Protein AF-A0A522CJE6-F1 (afdb_monomer_lite)

Secondary structure (DSSP, 8-state):
--------HHHHHHHHHHTTS-HHHHHHHHHHHHHHHTTT--HHHHHHHHHHHHHHHHHHHHT-S-PPPHHHHHHHHHHHTT-

Radius of gyration: 21.95 Å; chains: 1; bounding box: 43×34×55 Å

Sequence (83 aa):
MRMETNMTQIAHKILEEIKALSPIERIELIDKIYQTFDSETDIEVEKAWADEAERRLVLHRNGDDTSISEEELFDKIAKDKMK

Structure (mmCIF, N/CA/C/O backbone):
data_AF-A0A522CJE6-F1
#
_entry.id   AF-A0A522CJE6-F1
#
loop_
_atom_site.group_PDB
_atom_site.id
_atom_site.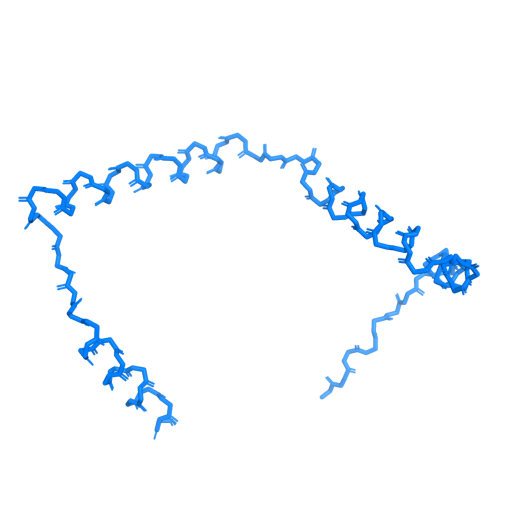type_symbol
_atom_site.label_atom_id
_atom_site.label_alt_id
_atom_site.label_comp_id
_atom_site.label_asym_id
_atom_site.label_entity_id
_atom_site.label_seq_id
_atom_site.pdbx_PDB_ins_code
_atom_site.Cartn_x
_atom_site.Cartn_y
_atom_site.Cartn_z
_atom_site.occupancy
_atom_site.B_iso_or_equiv
_atom_site.auth_seq_id
_atom_site.auth_comp_id
_atom_site.auth_asym_id
_atom_site.auth_atom_id
_atom_site.pdbx_PDB_model_num
ATOM 1 N N . MET A 1 1 ? 16.911 -9.833 17.741 1.00 35.47 1 MET A N 1
ATOM 2 C CA . MET A 1 1 ? 16.290 -8.838 18.639 1.00 35.47 1 MET A CA 1
ATOM 3 C C . MET A 1 1 ? 14.884 -8.586 18.120 1.00 35.47 1 MET A C 1
ATOM 5 O O . MET A 1 1 ? 14.754 -7.998 17.056 1.00 35.47 1 MET A O 1
ATOM 9 N N . ARG A 1 2 ? 13.845 -9.132 18.767 1.00 46.59 2 ARG A N 1
ATOM 10 C CA . ARG A 1 2 ? 12.468 -8.740 18.437 1.00 46.59 2 ARG A CA 1
ATOM 11 C C . ARG A 1 2 ? 12.320 -7.299 18.907 1.00 46.59 2 ARG A C 1
ATOM 13 O O . ARG A 1 2 ? 12.508 -7.037 20.089 1.00 46.59 2 ARG A O 1
ATOM 20 N N . MET A 1 3 ? 12.072 -6.376 17.988 1.00 43.06 3 MET A N 1
ATOM 21 C CA . MET A 1 3 ? 11.603 -5.053 18.369 1.00 43.06 3 MET A CA 1
ATOM 22 C C . MET A 1 3 ? 10.188 -5.238 18.906 1.00 43.06 3 MET A C 1
ATOM 24 O O . MET A 1 3 ? 9.247 -5.382 18.131 1.00 43.06 3 MET A O 1
ATOM 28 N N . GLU A 1 4 ? 10.045 -5.307 20.225 1.00 55.81 4 GLU A N 1
ATOM 29 C CA . GLU A 1 4 ? 8.745 -5.101 20.847 1.00 55.81 4 GLU A CA 1
ATOM 30 C C . GLU A 1 4 ? 8.359 -3.649 20.575 1.00 55.81 4 GLU A C 1
ATOM 32 O O . GLU A 1 4 ? 8.930 -2.707 21.124 1.00 55.81 4 GLU A O 1
ATOM 37 N N . THR A 1 5 ? 7.457 -3.463 19.618 1.00 60.03 5 THR A N 1
ATOM 38 C CA . THR A 1 5 ? 6.905 -2.155 19.290 1.00 60.03 5 THR A CA 1
ATOM 39 C C . THR A 1 5 ? 6.080 -1.712 20.491 1.00 60.03 5 THR A C 1
ATOM 41 O O . THR A 1 5 ? 5.055 -2.315 20.803 1.00 60.03 5 THR A O 1
ATOM 44 N N . ASN A 1 6 ? 6.549 -0.697 21.213 1.00 74.62 6 ASN A N 1
ATOM 45 C CA . ASN A 1 6 ? 5.845 -0.187 22.382 1.00 74.62 6 ASN A CA 1
ATOM 46 C C . ASN A 1 6 ? 4.600 0.581 21.909 1.00 74.62 6 ASN A C 1
ATOM 48 O O . ASN A 1 6 ? 4.680 1.743 21.513 1.00 74.62 6 ASN A O 1
ATOM 52 N N . MET A 1 7 ? 3.460 -0.109 21.851 1.00 84.56 7 MET A N 1
ATOM 53 C CA . MET A 1 7 ? 2.180 0.475 21.459 1.00 84.56 7 MET A CA 1
ATOM 54 C C . MET A 1 7 ? 1.681 1.436 22.542 1.00 84.56 7 MET A C 1
ATOM 56 O O . MET A 1 7 ? 1.744 1.145 23.736 1.00 84.56 7 MET A O 1
ATOM 60 N N . THR A 1 8 ? 1.107 2.567 22.135 1.00 93.38 8 THR A N 1
ATOM 61 C CA . THR A 1 8 ? 0.458 3.490 23.076 1.00 93.38 8 THR A CA 1
ATOM 62 C C . THR A 1 8 ? -0.746 2.824 23.753 1.00 93.38 8 THR A C 1
ATOM 64 O O . THR A 1 8 ? -1.296 1.835 23.258 1.00 93.38 8 THR A O 1
ATOM 67 N N . GLN A 1 9 ? -1.206 3.370 24.883 1.00 92.50 9 GLN A N 1
ATOM 68 C CA . GLN A 1 9 ? -2.435 2.891 25.537 1.00 92.50 9 GLN A CA 1
ATOM 69 C C . GLN A 1 9 ? -3.656 2.968 24.604 1.00 92.50 9 GLN A C 1
ATOM 71 O O . GLN A 1 9 ? -4.532 2.108 24.653 1.00 92.50 9 GLN A O 1
ATOM 76 N N . ILE A 1 10 ? -3.685 3.963 23.712 1.00 94.25 10 ILE A N 1
ATOM 77 C CA . ILE A 1 10 ? -4.733 4.124 22.699 1.00 94.25 10 ILE A CA 1
ATOM 78 C C . ILE A 1 10 ? -4.678 2.975 21.687 1.00 94.25 10 ILE A C 1
ATOM 80 O O . ILE A 1 10 ? -5.701 2.348 21.433 1.00 94.25 10 ILE A O 1
ATOM 84 N N . ALA A 1 11 ? -3.494 2.653 21.160 1.00 93.56 11 ALA A N 1
ATOM 85 C CA . ALA A 1 11 ? -3.329 1.559 20.204 1.00 93.56 11 ALA A CA 1
ATOM 86 C C . ALA A 1 11 ? -3.731 0.198 20.806 1.00 93.56 11 ALA A C 1
ATOM 88 O O . ALA A 1 11 ? -4.399 -0.591 20.142 1.00 93.56 11 ALA A O 1
ATOM 89 N N . HIS A 1 12 ? -3.414 -0.044 22.083 1.00 93.94 12 HIS A N 1
ATOM 90 C CA . HIS A 1 12 ? -3.878 -1.238 22.800 1.00 93.94 12 HIS A CA 1
ATOM 91 C C . HIS A 1 12 ? -5.404 -1.299 22.904 1.00 93.94 12 HIS A C 1
ATOM 93 O O . HIS A 1 12 ? -5.998 -2.336 22.622 1.00 93.94 12 HIS A O 1
ATOM 99 N N . LYS A 1 13 ? -6.048 -0.190 23.285 1.00 94.94 13 LYS A N 1
ATOM 100 C CA . LYS A 1 13 ? -7.509 -0.127 23.390 1.00 94.94 13 LYS A CA 1
ATOM 101 C C . LYS A 1 13 ? -8.182 -0.390 22.038 1.00 94.94 13 LYS A C 1
ATOM 103 O O . LYS A 1 13 ? -9.102 -1.197 21.973 1.00 94.94 13 LYS A O 1
ATOM 108 N N . ILE A 1 14 ? -7.683 0.234 20.970 1.00 94.50 14 ILE A N 1
ATOM 109 C CA . ILE A 1 14 ? -8.176 0.019 19.602 1.00 94.50 14 ILE A CA 1
ATOM 110 C C . ILE A 1 14 ? -8.042 -1.457 19.211 1.00 94.50 14 ILE A C 1
ATOM 112 O O . ILE A 1 14 ? -8.989 -2.039 18.691 1.00 94.50 14 ILE A O 1
ATOM 116 N N . LEU A 1 15 ? -6.903 -2.093 19.503 1.00 93.44 15 LEU A N 1
ATOM 117 C CA . LEU A 1 15 ? -6.699 -3.509 19.197 1.00 93.44 15 LEU A CA 1
ATOM 118 C C . LEU A 1 15 ? -7.722 -4.414 19.901 1.00 93.44 15 LEU A C 1
ATOM 120 O O . LEU A 1 15 ? -8.213 -5.361 19.289 1.00 93.44 15 LEU A O 1
ATOM 124 N N . GLU A 1 16 ? -8.054 -4.136 21.164 1.00 94.81 16 GLU A N 1
ATOM 125 C CA . GLU A 1 16 ? -9.084 -4.898 21.878 1.00 94.81 16 GLU A CA 1
ATOM 126 C C . GLU A 1 16 ? -10.486 -4.671 21.295 1.00 94.81 16 GLU A C 1
ATOM 128 O O . GLU A 1 16 ? -11.234 -5.633 21.122 1.00 94.81 16 GLU A O 1
ATOM 133 N N . GLU A 1 17 ? -10.832 -3.440 20.916 1.00 95.75 17 GLU A N 1
ATOM 134 C CA . GLU A 1 17 ? -12.129 -3.128 20.299 1.00 95.75 17 GLU A CA 1
ATOM 135 C C . GLU A 1 17 ? -12.288 -3.789 18.918 1.00 95.75 17 GLU A C 1
ATOM 137 O O . GLU A 1 17 ? -13.340 -4.352 18.612 1.00 95.75 17 GLU A O 1
ATOM 142 N N . ILE A 1 18 ? -11.220 -3.838 18.113 1.00 95.62 18 ILE A N 1
ATOM 143 C CA . ILE A 1 18 ? -11.220 -4.493 16.793 1.00 95.62 18 ILE A CA 1
ATOM 144 C C . ILE A 1 18 ? -11.539 -5.993 16.899 1.00 95.62 18 ILE A C 1
ATOM 146 O O . ILE A 1 18 ? -12.163 -6.562 15.999 1.00 95.62 18 ILE A O 1
ATOM 150 N N . LYS A 1 19 ? -11.166 -6.659 18.001 1.00 92.75 19 LYS A N 1
ATOM 151 C CA . LYS A 1 19 ? -11.481 -8.085 18.210 1.00 92.75 19 LYS A CA 1
ATOM 152 C C . LYS A 1 19 ? -12.977 -8.357 18.382 1.00 92.75 19 LYS A C 1
ATOM 154 O O . LYS A 1 19 ? -13.381 -9.505 18.196 1.00 92.75 19 LYS A O 1
ATOM 159 N N . ALA A 1 20 ? -13.786 -7.354 18.718 1.00 96.44 20 ALA A N 1
ATOM 160 C CA . ALA A 1 20 ? -15.239 -7.494 18.806 1.00 96.44 20 ALA A CA 1
ATOM 161 C C . ALA A 1 20 ? -15.932 -7.373 17.438 1.00 96.44 20 ALA A C 1
ATOM 163 O O . ALA A 1 20 ? -17.064 -7.825 17.287 1.00 96.44 20 ALA A O 1
ATOM 164 N N . LEU A 1 21 ? -15.251 -6.805 16.439 1.00 97.44 21 LEU A N 1
ATOM 165 C CA . LEU A 1 21 ? -15.783 -6.636 15.090 1.00 97.44 21 LEU A CA 1
ATOM 166 C C . LEU A 1 21 ? -15.874 -7.969 14.348 1.00 97.44 21 LEU A C 1
ATOM 168 O O . LEU A 1 21 ? -15.042 -8.870 14.545 1.00 97.44 21 LEU A O 1
ATOM 172 N N . SER A 1 22 ? -16.840 -8.064 13.437 1.00 98.06 22 SER A N 1
ATOM 173 C CA . SER A 1 22 ? -16.918 -9.157 12.471 1.00 98.06 22 SER A CA 1
ATOM 174 C C . SER A 1 22 ? -15.715 -9.139 11.513 1.00 98.06 22 SER A C 1
ATOM 176 O O . SER A 1 22 ? -15.073 -8.103 11.331 1.00 98.06 22 SER A O 1
ATOM 178 N N . PRO A 1 23 ? -15.389 -10.266 10.851 1.00 96.81 23 PRO A N 1
ATOM 179 C CA . PRO A 1 23 ? -14.297 -10.301 9.879 1.00 96.81 23 PRO A CA 1
ATOM 180 C C . PRO A 1 23 ? -14.415 -9.253 8.760 1.00 96.81 23 PRO A C 1
ATOM 182 O O . PRO A 1 23 ? -13.397 -8.708 8.348 1.00 96.81 23 PRO A O 1
ATOM 185 N N . ILE A 1 24 ? -15.634 -8.943 8.300 1.00 97.62 24 ILE A N 1
ATOM 186 C CA . ILE A 1 24 ? -15.868 -7.955 7.234 1.00 97.62 24 ILE A CA 1
ATOM 187 C C . ILE A 1 24 ? -15.541 -6.545 7.729 1.00 97.62 24 ILE A C 1
ATOM 189 O O . ILE A 1 24 ? -14.750 -5.850 7.101 1.00 97.62 24 ILE A O 1
ATOM 193 N N . GLU A 1 25 ? -16.055 -6.155 8.896 1.00 97.56 25 GLU A N 1
ATOM 194 C CA . GLU A 1 25 ? -15.773 -4.840 9.491 1.00 97.56 25 GLU A CA 1
ATOM 195 C C . GLU A 1 25 ? -14.275 -4.640 9.760 1.00 97.56 25 GLU A C 1
ATOM 197 O O . GLU A 1 25 ? -13.752 -3.540 9.595 1.00 97.56 25 GLU A O 1
ATOM 202 N N . ARG A 1 26 ? -13.551 -5.706 10.132 1.00 96.75 26 ARG A N 1
ATOM 203 C CA . ARG A 1 26 ? -12.089 -5.636 10.285 1.00 96.75 26 ARG A CA 1
ATOM 204 C C . ARG A 1 26 ? -11.389 -5.356 8.961 1.00 96.75 26 ARG A C 1
ATOM 206 O O . ARG A 1 26 ? -10.458 -4.560 8.949 1.00 96.75 26 ARG A O 1
ATOM 213 N N . ILE A 1 27 ? -11.813 -5.999 7.873 1.00 96.75 27 ILE A N 1
ATOM 214 C CA . ILE A 1 27 ? -11.247 -5.771 6.534 1.00 96.75 27 ILE A CA 1
ATOM 215 C C . ILE A 1 27 ? -11.509 -4.328 6.094 1.00 96.75 27 ILE A C 1
ATOM 217 O O . ILE A 1 27 ? -10.575 -3.643 5.682 1.00 96.75 27 ILE A O 1
ATOM 221 N N . GLU A 1 28 ? -12.743 -3.843 6.247 1.00 96.69 28 GLU A N 1
ATOM 222 C CA . GLU A 1 28 ? -13.097 -2.455 5.924 1.00 96.69 28 GLU A CA 1
ATOM 223 C C . GLU A 1 28 ? -12.283 -1.445 6.742 1.00 96.69 28 GLU A C 1
ATOM 225 O O . GLU A 1 28 ? -11.840 -0.421 6.221 1.00 96.69 28 GLU A O 1
ATOM 230 N N . LEU A 1 29 ? -12.055 -1.724 8.028 1.00 95.88 29 LEU A N 1
ATOM 231 C CA . LEU A 1 29 ? -11.256 -0.855 8.884 1.00 95.88 29 LEU A CA 1
ATOM 232 C C . LEU A 1 29 ? -9.772 -0.864 8.497 1.00 95.88 29 LEU A C 1
ATOM 234 O O . LEU A 1 29 ? -9.143 0.191 8.526 1.00 95.88 29 LEU A O 1
ATOM 238 N N . ILE A 1 30 ? -9.217 -2.021 8.121 1.00 94.69 30 ILE A N 1
ATOM 239 C CA . ILE A 1 30 ? -7.838 -2.122 7.622 1.00 94.69 30 ILE A CA 1
ATOM 240 C C . ILE A 1 30 ? -7.658 -1.253 6.376 1.00 94.69 30 ILE A C 1
ATOM 242 O O . ILE A 1 30 ? -6.688 -0.504 6.317 1.00 94.69 30 ILE A O 1
ATOM 246 N N . ASP A 1 31 ? -8.593 -1.308 5.426 1.00 92.50 31 ASP A N 1
ATOM 247 C CA . ASP A 1 31 ? -8.543 -0.491 4.207 1.00 92.50 31 ASP A CA 1
ATOM 248 C C . ASP A 1 31 ? -8.565 1.011 4.530 1.00 92.50 31 ASP A C 1
ATOM 250 O O . ASP A 1 31 ? -7.716 1.777 4.076 1.00 92.50 31 ASP A O 1
ATOM 254 N N . LYS A 1 32 ? -9.460 1.435 5.429 1.00 92.19 32 LYS A N 1
ATOM 255 C CA . LYS A 1 32 ? -9.517 2.835 5.875 1.00 92.19 32 LYS A CA 1
ATOM 256 C C . LYS A 1 32 ? -8.253 3.285 6.600 1.00 92.19 32 LYS A C 1
ATOM 258 O O . LYS A 1 32 ? -7.818 4.412 6.396 1.00 92.19 32 LYS A O 1
ATOM 263 N N . ILE A 1 33 ? -7.665 2.435 7.447 1.00 92.12 33 ILE A N 1
ATOM 264 C CA . ILE A 1 33 ? -6.386 2.732 8.109 1.00 92.12 33 ILE A CA 1
ATOM 265 C C . ILE A 1 33 ? -5.278 2.848 7.063 1.00 92.12 33 ILE A C 1
ATOM 267 O O . ILE A 1 33 ? -4.493 3.791 7.127 1.00 92.12 33 ILE A O 1
ATOM 271 N N . TYR A 1 34 ? -5.233 1.940 6.089 1.00 88.75 34 TYR A N 1
ATOM 272 C CA . TYR A 1 34 ? -4.247 1.974 5.014 1.00 88.75 34 TYR A CA 1
ATOM 273 C C . TYR A 1 34 ? -4.320 3.288 4.225 1.00 88.75 34 TYR A C 1
ATOM 275 O O . TYR A 1 34 ? -3.296 3.934 4.030 1.00 88.75 34 TYR A O 1
ATOM 283 N N . GLN A 1 35 ? -5.526 3.765 3.910 1.00 85.75 35 GLN A N 1
ATOM 284 C CA . GLN A 1 35 ? -5.735 5.062 3.251 1.00 85.75 35 GLN A CA 1
ATOM 285 C C . GLN A 1 35 ? -5.210 6.263 4.061 1.00 85.75 35 GLN A C 1
ATOM 287 O O . GLN A 1 35 ? -4.907 7.302 3.485 1.00 85.75 35 GLN A O 1
ATOM 292 N N . THR A 1 36 ? -5.061 6.153 5.389 1.00 85.75 36 THR A N 1
ATOM 293 C CA . THR A 1 36 ? -4.456 7.237 6.191 1.00 85.75 36 THR A CA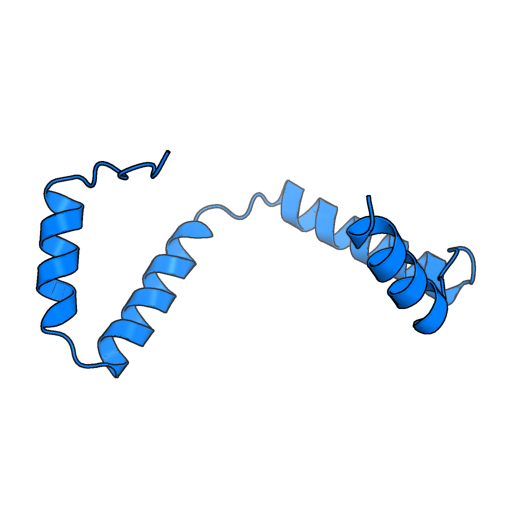 1
ATOM 294 C C . THR A 1 36 ? -2.951 7.377 5.974 1.00 85.75 36 THR A C 1
ATOM 296 O O . THR A 1 36 ? -2.391 8.439 6.256 1.00 85.75 36 THR A O 1
ATOM 299 N N . PHE A 1 37 ? -2.289 6.332 5.469 1.00 83.81 37 PHE A N 1
ATOM 300 C CA . PHE A 1 37 ? -0.858 6.379 5.168 1.00 83.81 37 PHE A CA 1
ATOM 301 C C . PHE A 1 37 ? -0.575 7.219 3.920 1.00 83.81 37 PHE A C 1
ATOM 303 O O . PHE A 1 37 ? 0.495 7.808 3.830 1.00 83.81 37 PHE A O 1
ATOM 310 N N . ASP A 1 38 ? -1.567 7.359 3.040 1.00 70.69 38 ASP A N 1
ATOM 311 C CA . ASP A 1 38 ? -1.528 8.199 1.838 1.00 70.69 38 ASP A CA 1
ATOM 312 C C . ASP A 1 38 ? -2.007 9.639 2.092 1.00 70.69 38 ASP A C 1
ATOM 314 O O . ASP A 1 38 ? -2.398 10.348 1.166 1.00 70.69 38 ASP A O 1
ATOM 318 N N . SER A 1 39 ? -2.005 10.103 3.347 1.00 63.00 39 SER A N 1
ATOM 319 C CA . SER A 1 39 ? -2.587 11.406 3.711 1.00 63.00 39 SER A CA 1
ATOM 320 C C . SER A 1 39 ? -1.910 12.614 3.057 1.00 63.00 39 SER A C 1
ATOM 322 O O . SER A 1 39 ? -2.539 13.666 2.956 1.00 63.00 39 SER A O 1
ATOM 324 N N . GLU A 1 40 ? -0.689 12.460 2.548 1.00 63.41 40 GLU A N 1
ATOM 325 C CA . GLU A 1 40 ? -0.021 13.442 1.698 1.00 63.41 40 GLU A CA 1
ATOM 326 C C . GLU A 1 40 ? 0.759 12.700 0.613 1.00 63.41 40 GLU A C 1
ATOM 328 O O . GLU A 1 40 ? 1.937 12.382 0.776 1.00 63.41 40 GLU A O 1
ATOM 333 N N . THR A 1 41 ? 0.106 12.383 -0.506 1.00 63.88 41 THR A N 1
ATOM 334 C CA . THR A 1 41 ? 0.852 12.004 -1.706 1.00 63.88 41 THR A CA 1
ATOM 335 C C . THR A 1 41 ? 1.679 13.220 -2.111 1.00 63.88 41 THR A C 1
ATOM 337 O O . THR A 1 41 ? 1.130 14.240 -2.535 1.00 63.88 41 THR A O 1
ATOM 340 N N . ASP A 1 42 ? 2.994 13.153 -1.906 1.00 81.25 42 ASP A N 1
ATOM 341 C CA . ASP A 1 42 ? 3.900 14.206 -2.347 1.00 81.25 42 ASP A CA 1
ATOM 342 C C . ASP A 1 42 ? 3.787 14.294 -3.873 1.00 81.25 42 ASP A C 1
ATOM 344 O O . ASP A 1 42 ? 4.203 13.394 -4.603 1.00 81.25 42 ASP A O 1
ATOM 348 N N . ILE A 1 43 ? 3.159 15.370 -4.349 1.00 84.31 43 ILE A N 1
ATOM 349 C CA . ILE A 1 43 ? 2.870 15.589 -5.769 1.00 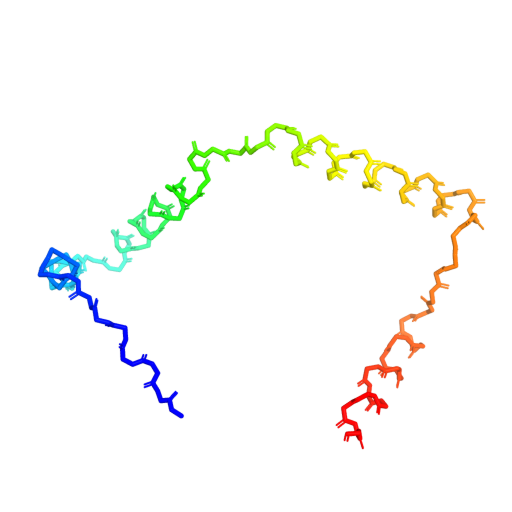84.31 43 ILE A CA 1
ATOM 350 C C . ILE A 1 43 ? 4.161 15.531 -6.594 1.00 84.31 43 ILE A C 1
ATOM 352 O O . ILE A 1 43 ? 4.133 15.080 -7.741 1.00 84.31 43 ILE A O 1
ATOM 356 N N . GLU A 1 44 ? 5.296 15.938 -6.021 1.00 88.50 44 GLU A N 1
ATOM 357 C CA . GLU A 1 44 ? 6.588 15.857 -6.700 1.00 88.50 44 GLU A CA 1
ATOM 358 C C . GLU A 1 44 ? 7.084 14.411 -6.798 1.00 88.50 44 GLU A C 1
ATOM 360 O O . GLU A 1 44 ? 7.657 14.034 -7.821 1.00 88.50 44 GLU A O 1
ATOM 365 N N . VAL A 1 45 ? 6.818 13.578 -5.786 1.00 87.19 45 VAL A N 1
ATOM 366 C CA . VAL A 1 45 ? 7.107 12.138 -5.839 1.00 87.19 45 VAL A CA 1
ATOM 367 C C . VAL A 1 45 ? 6.248 11.474 -6.910 1.00 87.19 45 VAL A C 1
ATOM 369 O O . VAL A 1 45 ? 6.799 10.818 -7.790 1.00 87.19 45 VAL A O 1
ATOM 372 N N . GLU A 1 46 ? 4.932 11.689 -6.908 1.00 87.62 46 GLU A N 1
ATOM 373 C CA . GLU A 1 46 ? 4.023 11.137 -7.929 1.00 87.62 46 GLU A CA 1
ATOM 374 C C . GLU A 1 46 ? 4.440 11.527 -9.345 1.00 87.62 46 GLU A C 1
ATOM 376 O O . GLU A 1 46 ? 4.528 10.687 -10.243 1.00 87.62 46 GLU A O 1
ATOM 381 N N . LYS A 1 47 ? 4.768 12.806 -9.539 1.00 93.38 47 LYS A N 1
ATOM 382 C CA . LYS A 1 47 ? 5.255 13.306 -10.820 1.00 93.38 47 LYS A CA 1
ATOM 383 C C . LYS A 1 47 ? 6.570 12.640 -11.224 1.00 93.38 47 LYS A C 1
ATOM 385 O O . LYS A 1 47 ? 6.694 12.209 -12.366 1.00 93.38 47 LYS A O 1
ATOM 390 N N . ALA A 1 48 ? 7.524 12.505 -10.304 1.00 95.44 48 ALA A N 1
ATOM 391 C CA . ALA A 1 48 ? 8.791 11.834 -10.583 1.00 95.44 48 ALA A CA 1
ATOM 392 C C . ALA A 1 48 ? 8.593 10.355 -10.963 1.00 95.44 48 ALA A C 1
ATOM 394 O O . ALA A 1 48 ? 9.270 9.858 -11.865 1.00 95.44 48 ALA A O 1
ATOM 395 N N . TRP A 1 49 ? 7.649 9.658 -10.322 1.00 94.75 49 TRP A N 1
ATOM 396 C CA . TRP A 1 49 ? 7.280 8.287 -10.685 1.00 94.75 49 TRP A CA 1
ATOM 397 C C . TRP A 1 49 ? 6.635 8.210 -12.070 1.00 94.75 49 TRP A C 1
ATOM 399 O O . TRP A 1 49 ? 7.001 7.335 -12.857 1.00 94.75 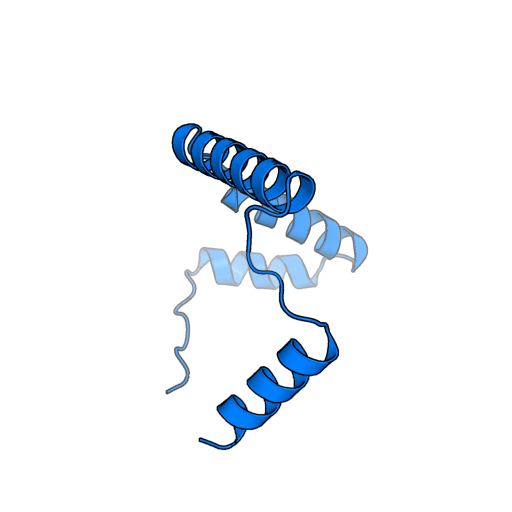49 TRP A O 1
ATOM 409 N N . ALA A 1 50 ? 5.718 9.125 -12.387 1.00 95.88 50 ALA A N 1
ATOM 410 C CA . ALA A 1 50 ? 5.079 9.195 -13.698 1.00 95.88 50 ALA A CA 1
ATOM 411 C C . ALA A 1 50 ? 6.099 9.472 -14.817 1.00 95.88 50 ALA A C 1
ATOM 413 O O . ALA A 1 50 ? 6.122 8.755 -15.820 1.00 95.88 50 ALA A O 1
ATOM 414 N N . ASP A 1 51 ? 6.983 10.451 -14.612 1.00 97.75 51 ASP A N 1
ATOM 415 C CA . ASP A 1 51 ? 8.034 10.818 -15.565 1.00 97.75 51 ASP A CA 1
ATOM 416 C C . ASP A 1 51 ? 8.999 9.641 -15.811 1.00 97.75 51 ASP A C 1
ATOM 418 O O . ASP A 1 51 ? 9.345 9.334 -16.955 1.00 97.75 51 ASP A O 1
ATOM 422 N N . GLU A 1 52 ? 9.408 8.932 -14.754 1.00 96.50 52 GLU A N 1
ATOM 423 C CA . GLU A 1 52 ? 10.296 7.770 -14.865 1.00 96.50 52 GLU A CA 1
ATOM 424 C C . GLU A 1 52 ? 9.620 6.576 -15.552 1.00 96.50 52 GLU A C 1
ATOM 426 O O . GLU A 1 52 ? 10.251 5.888 -16.363 1.00 96.50 52 GLU A O 1
ATOM 431 N N . ALA A 1 53 ? 8.344 6.322 -15.253 1.00 96.19 53 ALA A N 1
ATOM 432 C CA . ALA A 1 53 ? 7.582 5.255 -15.889 1.00 96.19 53 ALA A CA 1
ATOM 433 C C . ALA A 1 53 ? 7.455 5.490 -17.402 1.00 96.19 53 ALA A C 1
ATOM 435 O O . ALA A 1 53 ? 7.742 4.582 -18.189 1.00 96.19 53 ALA A O 1
ATOM 436 N N . GLU A 1 54 ? 7.107 6.713 -17.814 1.00 96.88 54 GLU A N 1
ATOM 437 C CA . GLU A 1 54 ? 7.013 7.082 -19.230 1.00 96.88 54 GLU A CA 1
ATOM 438 C C . GLU A 1 54 ? 8.383 6.987 -19.916 1.00 96.88 54 GLU A C 1
ATOM 440 O O . GLU A 1 54 ? 8.506 6.386 -20.987 1.00 96.88 54 GLU A O 1
ATOM 445 N N . ARG A 1 55 ? 9.448 7.485 -19.267 1.00 95.19 55 ARG A N 1
ATOM 446 C CA . ARG A 1 55 ? 10.822 7.388 -19.783 1.00 95.19 55 ARG A CA 1
ATOM 447 C C . ARG A 1 55 ? 11.223 5.937 -20.061 1.00 95.19 55 ARG A C 1
ATOM 449 O O . ARG A 1 55 ? 11.742 5.647 -21.140 1.00 95.19 55 ARG A O 1
ATOM 456 N N . ARG A 1 56 ? 10.985 5.017 -19.117 1.00 92.75 56 ARG A N 1
ATOM 457 C CA . ARG A 1 56 ? 11.307 3.586 -19.292 1.00 92.75 56 ARG A CA 1
ATOM 458 C C . ARG A 1 56 ? 10.481 2.938 -20.390 1.00 92.75 56 ARG A C 1
ATOM 460 O O . ARG A 1 56 ? 11.011 2.145 -21.164 1.00 92.75 56 ARG A O 1
ATOM 467 N N . LEU A 1 57 ? 9.200 3.281 -20.479 1.00 93.12 57 LEU A N 1
ATOM 468 C CA . LEU A 1 57 ? 8.319 2.743 -21.507 1.00 93.12 57 LEU A CA 1
ATOM 469 C C . LEU A 1 57 ? 8.771 3.156 -22.913 1.00 93.12 57 LEU A C 1
ATOM 4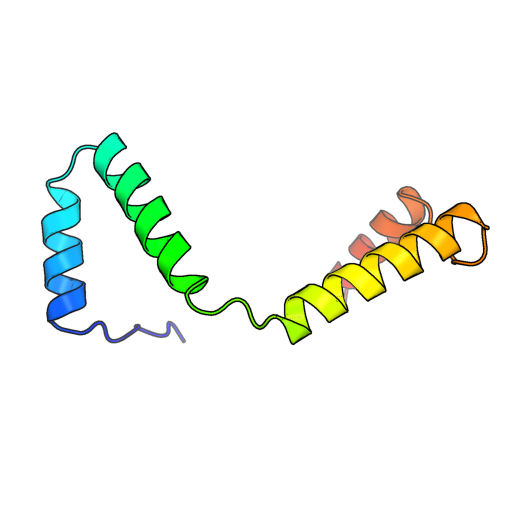71 O O . LEU A 1 57 ? 8.777 2.322 -23.820 1.00 93.12 57 LEU A O 1
ATOM 475 N N . VAL A 1 58 ? 9.180 4.415 -23.092 1.00 94.56 58 VAL A N 1
ATOM 476 C CA . VAL A 1 58 ? 9.731 4.916 -24.360 1.00 94.56 58 VAL A CA 1
ATOM 477 C C . VAL A 1 58 ? 11.024 4.188 -24.723 1.00 94.56 58 VAL A C 1
ATOM 479 O O . VAL A 1 58 ? 11.128 3.680 -25.838 1.00 94.56 58 VAL A O 1
ATOM 482 N N . LEU A 1 59 ? 11.978 4.074 -23.792 1.00 92.19 59 LEU A N 1
ATOM 483 C CA . LEU A 1 59 ? 13.242 3.382 -24.065 1.00 92.19 59 LEU A CA 1
ATOM 484 C C . LEU A 1 59 ? 13.019 1.910 -24.426 1.00 92.19 59 LEU A C 1
ATOM 486 O O . LEU A 1 59 ? 13.589 1.420 -25.398 1.00 92.19 59 LEU A O 1
ATOM 490 N N . HIS A 1 60 ? 12.132 1.220 -23.705 1.00 89.19 60 HIS A N 1
ATOM 491 C CA . HIS A 1 60 ? 11.788 -0.162 -24.019 1.00 89.19 60 HIS A CA 1
ATOM 492 C C . HIS A 1 60 ? 11.160 -0.296 -25.415 1.00 89.19 60 HIS A C 1
ATOM 494 O O . HIS A 1 60 ? 11.560 -1.164 -26.188 1.00 89.19 60 HIS A O 1
ATOM 500 N N . ARG A 1 61 ? 10.210 0.582 -25.770 1.00 90.12 61 ARG A N 1
ATOM 501 C CA . ARG A 1 61 ? 9.538 0.568 -27.085 1.00 90.12 61 ARG A CA 1
ATOM 502 C C . ARG A 1 61 ? 10.484 0.852 -28.247 1.00 90.12 61 ARG A C 1
ATOM 504 O O . ARG A 1 61 ? 10.303 0.279 -29.317 1.00 90.12 61 ARG A O 1
ATOM 511 N N . ASN A 1 62 ? 11.465 1.720 -28.040 1.00 92.31 62 ASN A N 1
ATOM 512 C CA . ASN A 1 62 ? 12.449 2.062 -29.062 1.00 92.31 62 ASN A CA 1
ATOM 513 C C . ASN A 1 62 ? 13.592 1.036 -29.161 1.00 92.31 62 ASN A C 1
ATOM 515 O O . ASN A 1 62 ? 14.362 1.084 -30.116 1.00 92.31 62 ASN A O 1
ATOM 519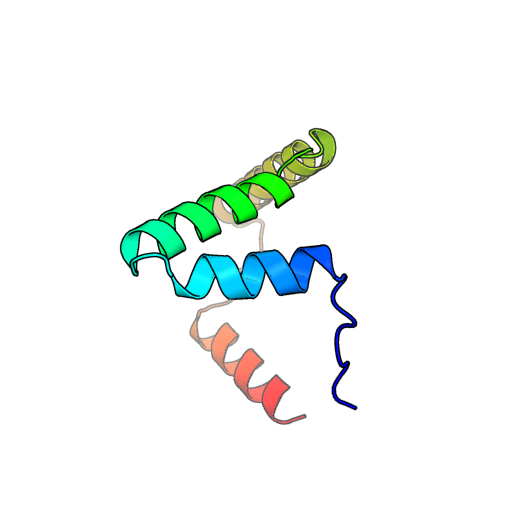 N N . GLY A 1 63 ? 13.700 0.102 -28.206 1.00 87.12 63 GLY A N 1
ATOM 520 C CA . GLY A 1 63 ? 14.842 -0.810 -28.099 1.00 87.12 63 GLY A CA 1
ATOM 521 C C . GLY A 1 63 ? 16.111 -0.136 -27.562 1.00 87.12 63 GLY A C 1
ATOM 522 O O . GLY A 1 63 ? 17.199 -0.688 -27.701 1.00 87.12 63 GLY A O 1
ATOM 523 N N . ASP A 1 64 ? 15.965 1.039 -26.946 1.00 82.00 64 ASP A N 1
ATOM 524 C CA . ASP A 1 64 ? 17.045 1.848 -26.371 1.00 82.00 64 ASP A CA 1
ATOM 525 C C . ASP A 1 64 ? 17.376 1.444 -24.917 1.00 82.00 64 ASP A C 1
ATOM 527 O O . ASP A 1 64 ? 18.283 2.012 -24.307 1.00 82.00 64 ASP A O 1
ATOM 531 N N . ASP A 1 65 ? 16.643 0.477 -24.346 1.00 79.25 65 ASP A N 1
ATOM 532 C CA . ASP A 1 65 ? 16.908 -0.101 -23.023 1.00 79.25 65 ASP A CA 1
ATOM 533 C C . ASP A 1 65 ? 17.350 -1.567 -23.117 1.00 79.25 65 ASP A C 1
ATOM 535 O O . ASP A 1 65 ? 16.789 -2.370 -23.872 1.00 79.25 65 ASP A O 1
ATOM 539 N N . THR A 1 66 ? 18.326 -1.945 -22.293 1.00 79.31 66 THR A N 1
ATOM 540 C CA . THR A 1 66 ? 18.755 -3.338 -22.157 1.00 79.31 66 THR A CA 1
ATOM 541 C C . THR A 1 66 ? 17.782 -4.084 -21.252 1.00 79.31 66 THR A C 1
ATOM 543 O O . THR A 1 66 ? 17.894 -4.040 -20.027 1.00 79.31 66 THR A O 1
ATOM 546 N N . SER A 1 67 ? 16.832 -4.795 -21.854 1.00 83.44 67 SER A N 1
ATOM 547 C CA . SER A 1 67 ? 16.048 -5.812 -21.146 1.00 83.44 67 SER A CA 1
ATOM 548 C C . SER A 1 67 ? 16.789 -7.150 -21.136 1.00 83.44 67 SER A C 1
ATOM 550 O O . SER A 1 67 ? 17.485 -7.480 -22.094 1.00 83.44 67 SER A O 1
ATOM 552 N N . ILE A 1 68 ? 16.653 -7.901 -20.044 1.00 88.50 68 ILE A N 1
ATOM 553 C CA . ILE A 1 68 ? 17.132 -9.286 -19.946 1.00 88.50 68 ILE A CA 1
ATOM 554 C C . ILE A 1 68 ? 15.957 -10.241 -20.130 1.00 88.50 68 ILE A C 1
ATOM 556 O O . ILE A 1 68 ? 14.807 -9.873 -19.859 1.00 88.50 68 ILE A O 1
ATOM 560 N N . SER A 1 69 ? 16.237 -11.460 -20.581 1.00 90.25 69 SER A N 1
ATOM 561 C CA . SER A 1 69 ? 15.197 -12.484 -20.670 1.00 90.25 69 SER A CA 1
ATOM 562 C C . SER A 1 69 ? 14.734 -12.927 -19.276 1.00 90.25 69 SER A C 1
ATOM 564 O O . SER A 1 69 ? 15.418 -12.741 -18.267 1.00 90.25 69 SER A O 1
ATOM 566 N N . GLU A 1 70 ? 13.556 -13.544 -19.211 1.00 92.19 70 GLU A N 1
ATOM 567 C CA . GLU A 1 70 ? 13.053 -14.164 -17.981 1.00 92.19 70 GLU A CA 1
ATOM 568 C C . GLU A 1 70 ? 14.035 -15.217 -17.433 1.00 92.19 70 GLU A C 1
ATOM 570 O O . GLU A 1 70 ? 14.301 -15.259 -16.232 1.00 92.19 70 GLU A O 1
ATOM 575 N N . GLU A 1 71 ? 14.624 -16.024 -18.317 1.00 94.62 71 GLU A N 1
ATOM 576 C CA . GLU A 1 71 ? 15.632 -17.029 -17.966 1.00 94.62 71 GLU A CA 1
ATOM 577 C C . GLU A 1 71 ? 16.863 -16.378 -17.317 1.00 94.62 71 GLU A C 1
ATOM 579 O O . GLU A 1 71 ? 17.267 -16.762 -16.218 1.00 94.62 71 GLU A O 1
ATOM 584 N N . GLU A 1 72 ? 17.398 -15.320 -17.935 1.00 93.25 72 GLU A N 1
ATOM 585 C CA . GLU A 1 72 ? 18.536 -14.559 -17.406 1.00 93.25 72 GLU A CA 1
ATOM 586 C C . GLU A 1 72 ? 18.231 -13.928 -16.036 1.00 93.25 72 GLU A C 1
ATOM 588 O O . GLU A 1 72 ? 19.099 -13.888 -15.153 1.00 93.25 72 GLU A O 1
ATOM 593 N N . LEU A 1 73 ? 16.997 -13.455 -15.830 1.00 93.25 73 LEU A N 1
ATOM 594 C CA . LEU A 1 73 ? 16.539 -12.907 -14.553 1.00 93.25 73 LEU A CA 1
ATOM 595 C C . LEU A 1 73 ? 16.561 -13.969 -13.447 1.00 93.25 73 LEU A C 1
ATOM 597 O O . LEU A 1 73 ? 17.124 -13.726 -12.372 1.00 93.25 73 LEU A O 1
ATOM 601 N N . PHE A 1 74 ? 15.965 -15.138 -13.689 1.00 94.81 74 PHE A N 1
ATOM 602 C CA . PHE A 1 74 ? 15.907 -16.204 -12.687 1.00 94.81 74 PHE A CA 1
ATOM 603 C C . PHE A 1 74 ? 17.287 -16.779 -12.371 1.00 94.81 74 PHE A C 1
ATOM 605 O O . PHE A 1 74 ? 17.594 -17.007 -11.196 1.00 94.81 74 PHE A O 1
ATOM 612 N N . ASP A 1 75 ? 18.147 -16.909 -13.377 1.00 95.31 75 ASP A N 1
ATOM 613 C CA . ASP A 1 75 ? 19.545 -17.297 -13.202 1.00 95.31 75 ASP A CA 1
ATOM 614 C C . ASP A 1 75 ? 20.299 -16.341 -12.274 1.00 95.31 75 ASP A C 1
ATOM 616 O O . ASP A 1 75 ? 21.067 -16.770 -11.403 1.00 95.31 75 ASP A O 1
ATOM 620 N N . LYS A 1 76 ? 20.087 -15.030 -12.435 1.00 92.88 76 LYS A N 1
ATOM 621 C CA . LYS A 1 76 ? 20.715 -14.009 -11.589 1.00 92.88 76 LYS A CA 1
ATOM 622 C C . LYS A 1 76 ? 20.212 -14.082 -10.147 1.00 92.88 76 LYS A C 1
ATOM 624 O O . LYS A 1 76 ? 21.025 -14.099 -9.223 1.00 92.88 76 LYS A O 1
ATOM 629 N N . ILE A 1 77 ? 18.895 -14.186 -9.951 1.00 93.38 77 ILE A N 1
ATOM 630 C CA . ILE A 1 77 ? 18.285 -14.305 -8.616 1.00 93.38 77 ILE A CA 1
ATOM 631 C C . ILE A 1 77 ? 18.785 -15.565 -7.896 1.00 93.38 77 ILE A C 1
ATOM 633 O O . ILE A 1 77 ? 19.062 -15.520 -6.696 1.00 93.38 77 ILE A O 1
ATOM 637 N N . ALA A 1 78 ? 18.913 -16.687 -8.608 1.00 89.62 78 ALA A N 1
ATOM 638 C CA . ALA A 1 78 ? 19.430 -17.929 -8.042 1.00 89.62 78 ALA A CA 1
ATOM 639 C C . ALA A 1 78 ? 20.892 -17.783 -7.588 1.00 89.62 78 ALA A C 1
ATOM 641 O O . ALA A 1 78 ? 21.224 -18.184 -6.473 1.00 89.62 78 ALA A O 1
ATOM 642 N N . LYS A 1 79 ? 21.747 -17.153 -8.407 1.00 87.88 79 LYS A N 1
ATOM 643 C CA . LYS A 1 79 ? 23.166 -16.910 -8.087 1.00 87.88 79 LYS A CA 1
ATOM 644 C C . LYS A 1 79 ? 23.356 -15.977 -6.889 1.00 87.88 79 LYS A C 1
ATOM 646 O O . LYS A 1 79 ? 24.239 -16.226 -6.072 1.00 87.88 79 LYS A O 1
ATOM 651 N N . ASP A 1 80 ? 22.538 -14.935 -6.759 1.00 85.81 80 ASP A N 1
ATOM 652 C CA . ASP A 1 80 ? 22.637 -13.992 -5.636 1.00 85.81 80 ASP A CA 1
ATOM 653 C C . ASP A 1 80 ? 22.191 -14.610 -4.301 1.00 85.81 80 ASP A C 1
ATOM 655 O O . ASP A 1 80 ? 22.731 -14.252 -3.259 1.00 85.81 80 ASP A O 1
ATOM 659 N N . LYS A 1 81 ? 21.281 -15.594 -4.315 1.00 73.06 81 LYS A N 1
ATOM 660 C CA . LYS A 1 81 ? 20.887 -16.362 -3.115 1.00 73.06 81 LYS A CA 1
ATOM 661 C C . LYS A 1 81 ? 21.935 -17.377 -2.642 1.00 73.06 81 LYS A C 1
ATOM 663 O O . LYS A 1 81 ? 21.762 -17.963 -1.577 1.00 73.06 81 LYS A O 1
ATOM 668 N N . MET A 1 82 ? 22.972 -17.628 -3.440 1.00 65.12 82 MET A N 1
ATOM 669 C CA . MET A 1 82 ? 24.063 -18.556 -3.119 1.00 65.12 82 MET A CA 1
ATOM 670 C C . MET A 1 82 ? 25.309 -17.859 -2.543 1.00 65.12 82 MET A C 1
ATOM 672 O O . MET A 1 82 ? 26.301 -18.539 -2.275 1.00 65.12 82 MET A O 1
ATOM 676 N N . LYS A 1 83 ? 25.276 -16.531 -2.379 1.00 54.94 83 LYS A N 1
ATOM 677 C CA . LYS A 1 83 ? 26.304 -15.734 -1.692 1.00 54.94 83 LYS A CA 1
ATOM 678 C C . LYS A 1 83 ? 25.879 -15.429 -0.262 1.00 54.94 83 LYS A C 1
ATOM 680 O O . LYS A 1 83 ? 26.790 -15.366 0.590 1.00 54.94 83 LYS A O 1
#

Foldseek 3Di:
DPPPPPDDPVRVVVVVVLVVDDPVVNVVVVVVVVVVVVVDPPVVVVVVVVVVVVVVVVCVVVVVDDDDDPVVVVVVVVVVVVD

pLDDT: mean 86.83, std 13.44, range [35.47, 98.06]